Protein AF-A0A3R7YIF3-F1 (afdb_monomer_lite)

Secondary structure (DSSP, 8-state):
-----HHHHHHHHHHHHHHHHHHHHHTT--SS--HHHHHHHHHHHHHHHHHHHHHHHHHHHHHHHHHHHHHTT-S-TTHHHHHHHHHHHHHHHHHHHHHHHHS-STT-SHHHHHHHHHHHHHHHHHHHHHHHHHH-

Foldseek 3Di:
DPPDALLRLLLVLLVVLLVLLVVLVVLQPDPDDDPVNLVSSLVSNVVSLVSNVVSVVSVVVVVVVVVVCVVVVNDDPVLVVLSVVLVVLSVVLNVLSVCCNPDDPPQSDPVSSVVSSVSSVVSSVSSVVSCVVPPD

pLDDT: mean 82.57, std 10.94, range [44.34, 94.75]

Structure (mmCIF, N/CA/C/O backbone):
data_AF-A0A3R7YIF3-F1
#
_entry.id   AF-A0A3R7YIF3-F1
#
loop_
_atom_site.group_PDB
_atom_site.id
_atom_site.type_symbol
_atom_site.label_atom_id
_atom_site.label_alt_id
_atom_site.label_comp_id
_atom_site.label_asym_id
_atom_site.label_entity_id
_atom_site.label_seq_id
_atom_site.pdbx_PDB_ins_code
_atom_site.Cartn_x
_atom_site.Cartn_y
_atom_site.Cartn_z
_atom_site.occupancy
_atom_site.B_iso_or_equiv
_atom_site.auth_seq_id
_atom_site.auth_comp_id
_atom_site.auth_asym_id
_atom_site.auth_atom_id
_atom_site.pdbx_PDB_model_num
ATOM 1 N N . MET A 1 1 ? -1.533 20.072 -13.320 1.00 44.34 1 MET A N 1
ATOM 2 C CA . MET A 1 1 ? -1.352 18.686 -12.836 1.00 44.34 1 MET A CA 1
ATOM 3 C C . MET A 1 1 ? -0.031 18.659 -12.095 1.00 44.34 1 MET A C 1
ATOM 5 O O . MET A 1 1 ? 0.933 19.164 -12.652 1.00 44.34 1 MET A O 1
ATOM 9 N N . LEU A 1 2 ? 0.013 18.192 -10.844 1.00 50.91 2 LEU A N 1
ATOM 10 C CA . LEU A 1 2 ? 1.293 17.958 -10.160 1.00 50.91 2 LEU A CA 1
ATOM 11 C C . LEU A 1 2 ? 2.107 17.024 -11.067 1.00 50.91 2 LEU A C 1
ATOM 13 O O . LEU A 1 2 ? 1.580 15.985 -11.454 1.00 50.91 2 LEU A O 1
ATOM 17 N N . GLY A 1 3 ? 3.298 17.441 -11.497 1.00 62.28 3 GLY A N 1
ATOM 18 C CA . GLY A 1 3 ? 4.095 16.789 -12.545 1.00 62.28 3 GLY A CA 1
ATOM 19 C C . GLY A 1 3 ? 4.724 15.457 -12.133 1.00 62.28 3 GLY A C 1
ATOM 20 O O . GLY A 1 3 ? 5.891 15.242 -12.426 1.00 62.28 3 GLY A O 1
ATOM 21 N N . LEU A 1 4 ? 3.977 14.606 -11.427 1.00 73.25 4 LEU A N 1
ATOM 22 C CA . LEU A 1 4 ? 4.426 13.301 -10.958 1.00 73.25 4 LEU A CA 1
ATOM 23 C C . LEU A 1 4 ? 4.136 12.222 -12.005 1.00 73.25 4 LEU A C 1
ATOM 25 O O . LEU A 1 4 ? 3.029 12.165 -12.554 1.00 73.25 4 LEU A O 1
ATOM 29 N N . ASN A 1 5 ? 5.105 11.343 -12.248 1.00 87.31 5 ASN A N 1
ATOM 30 C CA . ASN A 1 5 ? 4.910 10.137 -13.055 1.00 87.31 5 ASN A CA 1
ATOM 31 C C . ASN A 1 5 ? 4.113 9.061 -12.276 1.00 87.31 5 ASN A C 1
ATOM 33 O O . ASN A 1 5 ? 3.798 9.215 -11.094 1.00 87.31 5 ASN A O 1
ATOM 37 N N . PHE A 1 6 ? 3.724 7.964 -12.937 1.00 87.12 6 PHE A N 1
ATOM 38 C CA . PHE A 1 6 ? 2.884 6.934 -12.304 1.00 87.12 6 PHE A CA 1
ATOM 39 C C . PHE A 1 6 ? 3.515 6.283 -11.052 1.00 87.12 6 PHE A C 1
ATOM 41 O O . PHE A 1 6 ? 2.805 6.169 -10.045 1.00 87.12 6 PHE A O 1
ATOM 48 N N . PRO A 1 7 ? 4.809 5.899 -11.051 1.00 86.31 7 PRO A N 1
ATOM 49 C CA . PRO A 1 7 ? 5.492 5.418 -9.848 1.00 86.31 7 PRO A CA 1
ATOM 50 C C . PRO A 1 7 ? 5.483 6.427 -8.694 1.00 86.31 7 PRO A C 1
ATOM 52 O O . PRO A 1 7 ? 5.163 6.061 -7.562 1.00 86.31 7 PRO A O 1
ATOM 55 N N . GLU A 1 8 ? 5.769 7.699 -8.976 1.00 90.38 8 GLU A N 1
ATOM 56 C CA . GLU A 1 8 ? 5.778 8.776 -7.982 1.00 90.38 8 GLU A CA 1
ATOM 57 C C . GLU A 1 8 ? 4.388 9.015 -7.389 1.00 90.38 8 GLU A C 1
ATOM 59 O O . GLU A 1 8 ? 4.247 9.139 -6.172 1.00 90.38 8 GLU A O 1
ATOM 64 N N . MET A 1 9 ? 3.344 9.022 -8.223 1.00 91.56 9 MET A N 1
ATOM 65 C CA . MET A 1 9 ? 1.960 9.154 -7.763 1.00 91.56 9 MET A CA 1
ATOM 66 C C . MET A 1 9 ? 1.554 7.971 -6.875 1.00 91.56 9 MET A C 1
ATOM 68 O O . MET A 1 9 ? 0.920 8.156 -5.832 1.00 91.56 9 MET A O 1
ATOM 72 N N . SER A 1 10 ? 1.949 6.752 -7.257 1.00 91.25 10 SER A N 1
ATOM 73 C CA . SER A 1 10 ? 1.714 5.558 -6.445 1.00 91.25 10 SER A CA 1
ATOM 74 C C . SER A 1 10 ? 2.416 5.649 -5.090 1.00 91.25 10 SER A C 1
ATOM 76 O O . SER A 1 10 ? 1.795 5.395 -4.056 1.00 91.25 10 SER A O 1
ATOM 78 N N . LEU A 1 11 ? 3.693 6.037 -5.065 1.00 91.75 11 LEU A N 1
ATOM 79 C CA . LEU A 1 11 ? 4.454 6.176 -3.827 1.00 91.75 11 LEU A CA 1
ATOM 80 C C . LEU A 1 11 ? 3.877 7.283 -2.934 1.00 91.75 11 LEU A C 1
ATOM 82 O O . LEU A 1 11 ? 3.687 7.073 -1.737 1.00 91.75 11 LEU A O 1
ATOM 86 N N . PHE A 1 12 ? 3.534 8.434 -3.513 1.00 93.06 12 PHE A N 1
ATOM 87 C CA . PHE A 1 12 ? 2.939 9.561 -2.797 1.00 93.06 12 PHE A CA 1
ATOM 88 C C . PHE A 1 12 ? 1.644 9.165 -2.078 1.00 93.06 12 PHE A C 1
ATOM 90 O O . PHE A 1 12 ? 1.487 9.399 -0.877 1.00 93.06 12 PHE A O 1
ATOM 97 N N . LEU A 1 13 ? 0.732 8.500 -2.788 1.00 93.19 13 LEU A N 1
ATOM 98 C CA . LEU A 1 13 ? -0.530 8.038 -2.215 1.00 93.19 13 LEU A CA 1
ATOM 99 C C . LEU A 1 13 ? -0.323 6.957 -1.140 1.00 93.19 13 LEU A C 1
ATOM 101 O O . LEU A 1 13 ? -1.027 6.966 -0.126 1.00 93.19 13 LEU A O 1
ATOM 105 N N . GLN A 1 14 ? 0.661 6.068 -1.308 1.00 92.62 14 GLN A N 1
ATOM 106 C CA . GLN A 1 14 ? 1.029 5.088 -0.282 1.00 92.62 14 GLN A CA 1
ATOM 107 C C . GLN A 1 14 ? 1.597 5.749 0.979 1.00 92.62 14 GLN A C 1
ATOM 109 O O . GLN A 1 14 ? 1.236 5.339 2.081 1.00 92.62 14 GLN A O 1
ATOM 114 N N . ILE A 1 15 ? 2.433 6.786 0.841 1.00 94.06 15 ILE A N 1
ATOM 115 C CA . ILE A 1 15 ? 2.960 7.565 1.973 1.00 94.06 15 ILE A CA 1
ATOM 116 C C . ILE A 1 15 ? 1.806 8.208 2.747 1.00 94.06 15 ILE A C 1
ATOM 118 O O . ILE A 1 15 ? 1.735 8.072 3.970 1.00 94.06 15 ILE A O 1
ATOM 122 N N . ILE A 1 16 ? 0.863 8.853 2.052 1.00 94.75 16 ILE A N 1
ATOM 123 C CA . ILE A 1 16 ? -0.321 9.445 2.694 1.00 94.75 16 ILE A CA 1
ATOM 124 C C . ILE A 1 16 ? -1.143 8.363 3.404 1.00 94.75 16 ILE A C 1
ATOM 126 O O . ILE A 1 16 ? -1.519 8.534 4.567 1.00 94.75 16 ILE A O 1
ATOM 130 N N . GLY A 1 17 ? -1.398 7.238 2.732 1.00 91.81 17 GLY A N 1
ATOM 131 C CA . GLY A 1 17 ? -2.114 6.102 3.310 1.00 91.81 17 GLY A CA 1
ATOM 132 C C . GLY A 1 17 ? -1.441 5.578 4.582 1.00 91.81 17 GLY A C 1
ATOM 133 O O . GLY A 1 17 ? -2.116 5.370 5.593 1.00 91.81 17 GLY A O 1
ATOM 134 N N . LEU A 1 18 ? -0.112 5.441 4.570 1.00 91.81 18 LEU A N 1
ATOM 135 C CA . LEU A 1 18 ? 0.673 5.012 5.725 1.00 91.81 18 LEU A CA 1
ATOM 136 C C . LEU A 1 18 ? 0.579 6.015 6.880 1.00 91.81 18 LEU A C 1
ATOM 138 O O . LEU A 1 18 ? 0.346 5.603 8.015 1.00 91.81 18 LEU A O 1
ATOM 142 N N . ILE A 1 19 ? 0.698 7.318 6.612 1.00 92.50 19 ILE A N 1
ATOM 143 C CA . ILE A 1 19 ? 0.571 8.365 7.639 1.00 92.50 19 ILE A CA 1
ATOM 144 C C . ILE A 1 19 ? -0.805 8.293 8.312 1.00 92.50 19 ILE A C 1
ATOM 146 O O . ILE A 1 19 ? -0.894 8.292 9.543 1.00 92.50 19 ILE A O 1
ATOM 150 N N . ILE A 1 20 ? -1.878 8.172 7.525 1.00 91.88 20 ILE A N 1
ATOM 151 C CA . ILE A 1 20 ? -3.246 8.048 8.051 1.00 91.88 20 ILE A CA 1
ATOM 152 C C . ILE A 1 20 ? -3.389 6.772 8.886 1.00 91.88 20 ILE A C 1
ATOM 154 O O . ILE A 1 20 ? -3.997 6.804 9.960 1.00 91.88 20 ILE A O 1
ATOM 158 N N . LEU A 1 21 ? -2.818 5.654 8.430 1.00 88.06 21 LEU A N 1
ATOM 159 C CA . LEU A 1 21 ? -2.858 4.385 9.151 1.00 88.06 21 LEU A CA 1
ATOM 160 C C . LEU A 1 21 ? -2.116 4.469 10.492 1.00 88.06 21 LEU A C 1
ATOM 162 O O . LEU A 1 21 ? -2.663 4.063 11.519 1.00 88.06 21 LEU A O 1
ATOM 166 N N . LEU A 1 22 ? -0.905 5.031 10.504 1.00 88.00 22 LEU A N 1
ATOM 167 C CA . LEU A 1 22 ? -0.109 5.224 11.718 1.00 88.00 22 LEU A CA 1
ATOM 168 C C . LEU A 1 22 ? -0.825 6.145 12.708 1.00 88.00 22 LEU A C 1
ATOM 170 O O . LEU A 1 22 ? -0.931 5.809 13.889 1.00 88.00 22 LEU A O 1
ATOM 174 N N . TYR A 1 23 ? -1.399 7.249 12.227 1.00 87.94 23 TYR A N 1
ATOM 175 C CA . TYR A 1 23 ? -2.223 8.139 13.044 1.00 87.94 23 TYR A CA 1
ATOM 176 C C . TYR A 1 23 ? -3.446 7.410 13.631 1.00 87.94 23 TYR A C 1
ATOM 178 O O . TYR A 1 23 ? -3.733 7.516 14.828 1.00 87.94 23 TYR A O 1
ATOM 186 N N . SER A 1 24 ? -4.133 6.606 12.811 1.00 85.06 24 SER A N 1
ATOM 187 C CA . SER A 1 24 ? -5.277 5.785 13.225 1.00 85.06 24 SER A CA 1
ATOM 188 C C . SER A 1 24 ? -4.915 4.799 14.341 1.00 85.06 24 SER A C 1
ATOM 190 O O . SER A 1 24 ? -5.704 4.585 15.265 1.00 85.06 24 SER A O 1
ATOM 192 N N . ILE A 1 25 ? -3.724 4.197 14.279 1.00 81.50 25 ILE A N 1
ATOM 193 C CA . ILE A 1 25 ? -3.223 3.249 15.285 1.00 81.50 25 ILE A CA 1
ATOM 194 C C . ILE A 1 25 ? -2.792 3.974 16.562 1.00 81.50 25 ILE A C 1
ATOM 196 O O . ILE A 1 25 ? -3.135 3.524 17.658 1.00 81.50 25 ILE A O 1
ATOM 200 N N . PHE A 1 26 ? -2.073 5.093 16.438 1.00 81.56 26 PHE A N 1
ATOM 201 C CA . PHE A 1 26 ? -1.596 5.879 17.579 1.00 81.56 26 PHE A CA 1
ATOM 202 C C . PHE A 1 26 ? -2.758 6.334 18.472 1.00 81.56 26 PHE A C 1
ATOM 204 O O . PHE A 1 26 ? -2.704 6.200 19.695 1.00 81.56 26 PHE A O 1
ATOM 211 N N . LYS A 1 27 ? -3.871 6.752 17.858 1.00 77.06 27 LYS A N 1
ATOM 212 C CA . LYS A 1 27 ? -5.093 7.161 18.566 1.00 77.06 27 LYS A CA 1
ATOM 213 C C . LYS A 1 27 ? -5.752 6.036 19.387 1.00 77.06 27 LYS A C 1
ATOM 215 O O . LYS A 1 27 ? -6.527 6.321 20.293 1.00 77.06 27 LYS A O 1
ATOM 220 N N . ILE A 1 28 ? -5.438 4.767 19.110 1.00 71.44 28 ILE A N 1
ATOM 221 C CA . ILE A 1 28 ? -6.003 3.572 19.766 1.00 71.44 28 ILE A CA 1
ATOM 222 C C . ILE A 1 28 ? -5.157 3.061 20.957 1.00 71.44 28 ILE A C 1
ATOM 224 O O . ILE A 1 28 ? -5.469 2.033 21.564 1.00 71.44 28 ILE A O 1
ATOM 228 N N . HIS A 1 29 ? -4.086 3.756 21.358 1.00 64.06 29 HIS A N 1
ATOM 229 C CA . HIS A 1 29 ? -3.143 3.231 22.359 1.00 64.06 29 HIS A CA 1
ATOM 230 C C . HIS A 1 29 ? -3.727 3.025 23.785 1.00 64.06 29 HIS A C 1
ATOM 232 O O . HIS A 1 29 ? -3.137 2.290 24.579 1.00 64.06 29 HIS A O 1
ATOM 238 N N . SER A 1 30 ? -4.910 3.570 24.098 1.00 57.19 30 SER A N 1
ATOM 239 C CA . SER A 1 30 ? -5.585 3.429 25.403 1.00 57.19 30 SER A CA 1
ATOM 240 C C . SER A 1 30 ? -6.009 1.985 25.736 1.00 57.19 30 SER A C 1
ATOM 242 O O . SER A 1 30 ? -6.476 1.231 24.882 1.00 57.19 30 SER A O 1
ATOM 244 N N . ILE A 1 31 ? -5.880 1.601 27.014 1.00 53.91 31 ILE A N 1
ATOM 245 C CA . ILE A 1 31 ? -6.286 0.288 27.560 1.00 53.91 31 ILE A CA 1
ATOM 246 C C . ILE A 1 31 ? -7.823 0.149 27.626 1.00 53.91 31 ILE A C 1
ATOM 248 O O . ILE A 1 31 ? -8.344 -0.965 27.593 1.00 53.91 31 ILE A O 1
ATOM 252 N N . LYS A 1 32 ? -8.566 1.265 27.647 1.00 59.53 32 LYS A N 1
ATOM 253 C CA . LYS A 1 32 ? -10.036 1.295 27.575 1.00 59.53 32 LYS A CA 1
ATOM 254 C C . LYS A 1 32 ? -10.463 2.011 26.295 1.00 59.53 32 LYS A C 1
ATOM 256 O O . LYS A 1 32 ? -10.631 3.226 26.301 1.00 59.53 32 LYS A O 1
ATOM 261 N N . LEU A 1 33 ? -10.620 1.258 25.206 1.00 64.50 33 LEU A N 1
ATOM 262 C CA . LEU A 1 33 ? -11.119 1.795 23.938 1.00 64.50 33 LEU A CA 1
ATOM 263 C C . LEU A 1 33 ? -12.582 2.206 24.092 1.00 64.50 33 LEU A C 1
ATOM 265 O O . LEU A 1 33 ? -13.459 1.355 24.275 1.00 64.50 33 LEU A O 1
ATOM 269 N N . LYS A 1 34 ? -12.857 3.507 23.998 1.00 73.25 34 LYS A N 1
ATOM 270 C CA . LYS A 1 34 ? -14.238 3.995 23.922 1.00 73.25 34 LYS A CA 1
ATOM 271 C C . LYS A 1 34 ? -14.823 3.646 22.547 1.00 73.25 34 LYS A C 1
ATOM 273 O O . LYS A 1 34 ? -14.113 3.596 21.542 1.00 73.25 34 LYS A O 1
ATOM 278 N N . LYS A 1 35 ? -16.142 3.435 22.478 1.00 73.56 35 LYS A N 1
ATOM 279 C CA . LYS A 1 35 ? -16.855 3.102 21.227 1.00 73.56 35 LYS A CA 1
ATOM 280 C C . LYS A 1 35 ? -16.600 4.131 20.109 1.00 73.56 35 LYS A C 1
ATOM 282 O O . LYS A 1 35 ? -16.457 3.756 18.943 1.00 73.56 35 LYS A O 1
ATOM 287 N N . ASP A 1 36 ? -16.469 5.405 20.471 1.00 77.19 36 ASP A N 1
ATOM 288 C CA . ASP A 1 36 ? -16.216 6.501 19.527 1.00 77.19 36 ASP A CA 1
ATOM 289 C C . ASP A 1 36 ? -14.786 6.483 18.968 1.00 77.19 36 ASP A C 1
ATOM 291 O O . ASP A 1 36 ? -14.570 6.740 17.784 1.00 77.19 36 ASP A O 1
ATOM 295 N N . GLU A 1 37 ? -13.799 6.102 19.782 1.00 76.19 37 GLU A N 1
ATOM 296 C CA . GLU A 1 37 ? -12.403 5.950 19.350 1.00 76.19 37 GLU A CA 1
ATOM 297 C C . GLU A 1 37 ? -12.263 4.799 18.352 1.00 76.19 37 GLU A C 1
ATOM 299 O O . GLU A 1 37 ? -11.619 4.949 17.312 1.00 76.19 37 GLU A O 1
ATO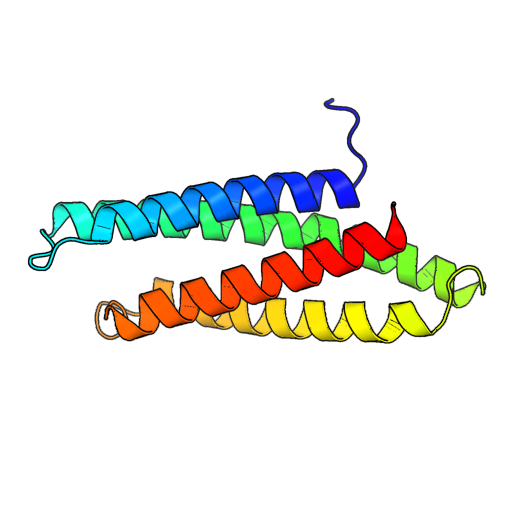M 304 N N . LEU A 1 38 ? -12.947 3.680 18.611 1.00 77.06 38 LEU A N 1
ATOM 305 C CA . LEU A 1 38 ? -12.985 2.534 17.703 1.00 77.06 38 LEU A CA 1
ATOM 306 C C . LEU A 1 38 ? -13.665 2.873 16.366 1.00 77.06 38 LEU A C 1
ATOM 308 O O . LEU A 1 38 ? -13.240 2.409 15.301 1.00 77.06 38 LEU A O 1
ATOM 312 N N . THR A 1 39 ? -14.714 3.697 16.411 1.00 81.12 39 THR A N 1
ATOM 313 C CA . THR A 1 39 ? -15.414 4.182 15.214 1.00 81.12 39 THR A CA 1
ATOM 314 C C . THR A 1 39 ? -14.508 5.093 14.387 1.00 81.12 39 THR A C 1
ATOM 316 O O . THR A 1 39 ? -14.386 4.901 13.176 1.00 81.12 39 THR A O 1
ATOM 319 N N . ASN A 1 40 ? -13.805 6.025 15.034 1.00 82.19 40 ASN A N 1
ATOM 320 C CA . ASN A 1 40 ? -12.851 6.916 14.372 1.00 82.19 40 ASN A CA 1
ATOM 321 C C . ASN A 1 40 ? -11.674 6.158 13.751 1.00 82.19 40 ASN A C 1
ATOM 323 O O . ASN A 1 40 ? -11.335 6.415 12.599 1.00 82.19 40 ASN A O 1
ATOM 327 N N . HIS A 1 41 ? -11.099 5.188 14.463 1.00 83.69 41 HIS A N 1
ATOM 328 C CA . HIS A 1 41 ? -10.063 4.314 13.912 1.00 83.69 41 HIS A CA 1
ATOM 329 C C . HIS A 1 41 ? -10.556 3.562 12.678 1.00 83.69 41 HIS A C 1
ATOM 331 O O . HIS A 1 41 ? -9.895 3.558 11.647 1.00 83.69 41 HIS A O 1
ATOM 337 N N . THR A 1 42 ? -11.760 2.985 12.749 1.00 81.94 42 THR A N 1
ATOM 338 C CA . THR A 1 42 ? -12.352 2.280 11.603 1.00 81.94 42 THR A CA 1
ATOM 339 C C . THR A 1 42 ? -12.470 3.208 10.388 1.00 81.94 42 THR A C 1
ATOM 341 O O . THR A 1 42 ? -12.126 2.796 9.284 1.00 81.94 42 THR A O 1
ATOM 344 N N . ARG A 1 43 ? -12.915 4.459 10.579 1.00 86.81 43 ARG A N 1
ATOM 345 C CA . ARG A 1 43 ? -13.034 5.453 9.497 1.00 86.81 43 ARG A CA 1
ATOM 346 C C . ARG A 1 43 ? -11.679 5.828 8.897 1.00 86.81 43 ARG A C 1
ATOM 348 O O . ARG A 1 43 ? -11.534 5.811 7.680 1.00 86.81 43 ARG A O 1
ATOM 355 N N . LEU A 1 44 ? -10.691 6.137 9.736 1.00 88.94 44 LEU A N 1
ATOM 356 C CA . LEU A 1 44 ? -9.346 6.507 9.283 1.00 88.94 44 LEU A CA 1
ATOM 357 C C . LEU A 1 44 ? -8.655 5.344 8.567 1.00 88.94 44 LEU A C 1
ATOM 359 O O . LEU A 1 44 ? -8.075 5.526 7.502 1.00 88.94 44 LEU A O 1
ATOM 363 N N . SER A 1 45 ? -8.773 4.132 9.104 1.00 86.25 45 SER A N 1
ATOM 364 C CA . SER A 1 45 ? -8.242 2.935 8.457 1.00 86.25 45 SER A CA 1
ATOM 365 C C . SER A 1 45 ? -8.935 2.654 7.121 1.00 86.25 45 SER A C 1
ATOM 367 O O . SER A 1 45 ? -8.263 2.243 6.181 1.00 86.25 45 SER A O 1
ATOM 369 N N . ALA A 1 46 ? -10.246 2.897 7.001 1.00 87.56 46 ALA A N 1
ATOM 370 C CA . ALA A 1 46 ? -10.956 2.774 5.725 1.00 87.56 46 ALA A CA 1
ATOM 371 C C . ALA A 1 46 ? -10.456 3.796 4.696 1.00 87.56 46 ALA A C 1
ATOM 373 O O . ALA A 1 46 ? -10.243 3.442 3.541 1.00 87.56 46 ALA A O 1
ATOM 374 N N . LEU A 1 47 ? -10.202 5.038 5.120 1.00 91.06 47 LEU A N 1
ATOM 375 C CA . LEU A 1 47 ? -9.622 6.067 4.257 1.00 91.06 47 LEU A CA 1
ATOM 376 C C . LEU A 1 47 ? -8.228 5.665 3.753 1.00 91.06 47 LEU A C 1
ATOM 378 O O . LEU A 1 47 ? -7.968 5.748 2.555 1.00 91.06 47 LEU A O 1
ATOM 382 N N . ALA A 1 48 ? -7.359 5.172 4.643 1.00 90.12 48 ALA A N 1
ATOM 383 C CA . ALA A 1 48 ? -6.046 4.652 4.261 1.00 90.12 48 ALA A CA 1
ATOM 384 C C . ALA A 1 48 ? -6.166 3.502 3.244 1.00 90.12 48 ALA A C 1
ATOM 386 O O . ALA A 1 48 ? -5.467 3.492 2.233 1.00 90.12 48 ALA A O 1
ATOM 387 N N . PHE A 1 49 ? -7.094 2.568 3.473 1.00 88.94 49 PHE A N 1
ATOM 388 C CA . PHE A 1 49 ? -7.345 1.450 2.563 1.00 88.94 49 PHE A CA 1
ATOM 389 C C . PHE A 1 49 ? -7.842 1.893 1.181 1.00 88.94 49 PHE A C 1
ATOM 391 O O . PHE A 1 49 ? -7.374 1.368 0.171 1.00 88.94 49 PHE A O 1
ATOM 398 N N . ILE A 1 50 ? -8.743 2.876 1.117 1.00 90.50 50 ILE A N 1
ATOM 399 C CA . ILE A 1 50 ? -9.213 3.450 -0.152 1.00 90.50 50 ILE A CA 1
ATOM 400 C C . ILE A 1 50 ? -8.044 4.075 -0.918 1.00 90.50 50 ILE A C 1
ATOM 402 O O . ILE A 1 50 ? -7.883 3.808 -2.108 1.00 90.50 50 ILE A O 1
ATOM 406 N N . LEU A 1 51 ? -7.196 4.852 -0.237 1.00 90.44 51 LEU A N 1
ATOM 407 C CA . LEU A 1 51 ? -6.032 5.483 -0.862 1.00 90.44 51 LEU A CA 1
ATOM 408 C C . LEU A 1 51 ? -5.071 4.455 -1.467 1.00 90.44 51 LEU A C 1
ATOM 410 O O . LEU A 1 51 ? -4.640 4.631 -2.602 1.00 90.44 51 LEU A O 1
ATOM 414 N N . VAL A 1 52 ? -4.794 3.348 -0.777 1.00 87.38 52 VAL A N 1
ATOM 415 C CA . VAL A 1 52 ? -3.950 2.280 -1.347 1.00 87.38 52 VAL A CA 1
ATOM 416 C C . VAL A 1 52 ? -4.650 1.448 -2.404 1.00 87.38 52 VAL A C 1
ATOM 418 O O . VAL A 1 52 ? -4.017 1.000 -3.353 1.00 87.38 52 VAL A O 1
ATOM 421 N N . SER A 1 53 ? -5.966 1.298 -2.338 1.00 88.81 53 SER A N 1
ATOM 422 C CA . SER A 1 53 ? -6.694 0.685 -3.452 1.00 88.81 53 SER A CA 1
ATOM 423 C C . SER A 1 53 ? -6.508 1.503 -4.739 1.00 88.81 53 SER A C 1
ATOM 425 O O . SER A 1 53 ? -6.310 0.934 -5.810 1.00 88.81 53 SER A O 1
ATOM 427 N N . ILE A 1 54 ? -6.465 2.837 -4.633 1.00 91.38 54 ILE A N 1
ATOM 428 C CA . ILE A 1 54 ? -6.129 3.720 -5.759 1.00 91.38 54 ILE A CA 1
ATOM 429 C C . ILE A 1 54 ? -4.657 3.555 -6.177 1.00 91.38 54 ILE A C 1
ATOM 431 O O . ILE A 1 54 ? -4.364 3.553 -7.372 1.00 91.38 54 ILE A O 1
ATOM 435 N N . THR A 1 55 ? -3.720 3.359 -5.238 1.00 90.50 55 THR A N 1
ATOM 436 C CA . THR A 1 55 ? -2.294 3.175 -5.583 1.00 90.50 55 THR A CA 1
ATOM 437 C C . THR A 1 55 ? -2.054 1.951 -6.453 1.00 90.50 55 THR A C 1
ATOM 439 O O . THR A 1 55 ? -1.175 1.992 -7.313 1.00 90.50 55 THR A O 1
ATOM 442 N N . VAL A 1 56 ? -2.841 0.885 -6.263 1.00 89.31 56 VAL A N 1
ATOM 443 C CA . VAL A 1 56 ? -2.754 -0.345 -7.068 1.00 89.31 56 VAL A CA 1
ATOM 444 C C . VAL A 1 56 ? -2.983 -0.057 -8.552 1.00 89.31 56 VAL A C 1
ATOM 446 O O . VAL A 1 56 ? -2.286 -0.623 -9.388 1.00 89.31 56 VAL A O 1
ATOM 449 N N . VAL A 1 57 ? -3.879 0.871 -8.900 1.00 90.38 57 VAL A N 1
ATOM 450 C CA . VAL A 1 57 ? -4.121 1.257 -10.303 1.00 90.38 57 VAL A CA 1
ATOM 451 C C . VAL A 1 57 ? -2.852 1.839 -10.932 1.00 90.38 57 VAL A C 1
ATOM 453 O O . VAL A 1 57 ? -2.436 1.417 -12.010 1.00 90.38 57 VAL A O 1
ATOM 456 N N . TYR A 1 58 ? -2.181 2.748 -10.222 1.00 88.88 58 TYR A N 1
ATOM 457 C CA . TYR A 1 58 ? -0.914 3.329 -10.669 1.00 88.88 58 TYR A CA 1
ATOM 458 C C . TYR A 1 58 ? 0.228 2.298 -10.723 1.00 88.88 58 TYR A C 1
ATOM 460 O O . TYR A 1 58 ? 1.090 2.371 -11.604 1.00 88.88 58 TYR A O 1
ATOM 468 N N . MET A 1 59 ? 0.226 1.309 -9.821 1.00 88.44 59 MET A N 1
ATOM 469 C CA . MET A 1 59 ? 1.196 0.209 -9.839 1.00 88.44 59 MET A CA 1
ATOM 470 C C . MET A 1 59 ? 1.000 -0.723 -11.030 1.00 88.44 59 MET A C 1
ATOM 472 O O . MET A 1 59 ? 1.989 -1.096 -11.648 1.00 88.44 59 MET A O 1
ATOM 476 N N . ILE A 1 60 ? -0.241 -1.083 -11.376 1.00 87.75 60 ILE A N 1
ATOM 477 C CA . ILE A 1 60 ? -0.536 -1.943 -12.533 1.00 87.75 60 ILE A CA 1
ATOM 478 C C . ILE A 1 60 ? -0.021 -1.287 -13.817 1.00 87.75 60 ILE A C 1
ATOM 480 O O . ILE A 1 60 ? 0.654 -1.937 -14.613 1.00 87.75 60 ILE A O 1
ATOM 484 N N . GLN A 1 61 ? -0.266 0.015 -13.982 1.00 85.88 61 GLN A N 1
ATOM 485 C CA . GLN A 1 61 ? 0.235 0.768 -15.131 1.00 85.88 61 GLN A CA 1
ATOM 486 C C . GLN A 1 61 ? 1.773 0.774 -15.179 1.00 85.88 61 GLN A C 1
ATOM 488 O O . GLN A 1 61 ? 2.370 0.543 -16.229 1.00 85.88 61 GLN A O 1
ATOM 493 N N . SER A 1 62 ? 2.423 1.002 -14.035 1.00 83.94 62 SER A N 1
ATOM 494 C CA . SER A 1 62 ? 3.889 0.996 -13.934 1.00 83.94 62 SER A CA 1
ATOM 495 C C . SER A 1 62 ? 4.475 -0.396 -14.208 1.00 83.94 62 SER A C 1
ATOM 497 O O . SER A 1 62 ? 5.466 -0.521 -14.924 1.00 83.94 62 SER A O 1
ATOM 499 N N . ALA A 1 63 ? 3.835 -1.452 -13.699 1.00 83.81 63 ALA A N 1
ATOM 500 C CA . ALA A 1 63 ? 4.229 -2.841 -13.911 1.00 83.81 63 ALA A CA 1
ATOM 501 C C . ALA A 1 63 ? 4.108 -3.260 -15.383 1.00 83.81 63 ALA A C 1
ATOM 503 O O . ALA A 1 63 ? 4.975 -3.974 -15.878 1.00 83.81 63 ALA A O 1
ATOM 504 N N . TYR A 1 64 ? 3.086 -2.778 -16.097 1.00 85.31 64 TYR A N 1
ATOM 505 C CA . TYR A 1 64 ? 2.958 -2.992 -17.539 1.00 85.31 64 TYR A CA 1
ATOM 506 C C . TYR A 1 64 ? 4.145 -2.397 -18.311 1.00 85.31 64 TYR A C 1
ATOM 508 O O . TYR A 1 64 ? 4.764 -3.087 -19.118 1.00 85.31 64 TYR A O 1
ATOM 516 N N . PHE A 1 65 ? 4.527 -1.148 -18.021 1.00 83.25 65 PHE A N 1
ATOM 517 C CA . PHE A 1 65 ? 5.683 -0.524 -18.675 1.00 83.25 65 PHE A CA 1
ATOM 518 C C . PHE A 1 65 ? 7.005 -1.225 -18.342 1.00 83.25 65 PHE A C 1
ATOM 520 O O . PHE A 1 65 ? 7.854 -1.384 -19.219 1.00 83.25 65 PHE A O 1
ATOM 527 N N . LEU A 1 66 ? 7.167 -1.687 -17.099 1.00 81.12 66 LEU A N 1
ATOM 528 C CA . LEU A 1 66 ? 8.321 -2.489 -16.685 1.00 81.12 66 LEU A CA 1
ATOM 529 C C . LEU A 1 66 ? 8.377 -3.832 -17.418 1.00 81.12 66 LEU A C 1
ATOM 531 O O . LEU A 1 66 ? 9.450 -4.250 -17.845 1.00 81.12 66 LEU A O 1
ATOM 535 N N . PHE A 1 67 ? 7.234 -4.497 -17.589 1.00 82.62 67 PHE A N 1
ATOM 536 C CA . PHE A 1 67 ? 7.150 -5.755 -18.323 1.00 82.62 67 PHE A CA 1
ATOM 537 C C . PHE A 1 67 ? 7.548 -5.580 -19.793 1.00 82.62 67 PHE A C 1
ATOM 539 O O . PHE A 1 67 ? 8.357 -6.357 -20.300 1.00 82.62 67 PHE A O 1
ATOM 546 N N . GLU A 1 68 ? 7.051 -4.535 -20.458 1.00 84.00 68 GLU A N 1
ATOM 547 C CA . GLU A 1 68 ? 7.448 -4.226 -21.835 1.00 84.00 68 GLU A CA 1
ATOM 548 C C . GLU A 1 68 ? 8.949 -3.914 -21.925 1.00 84.00 68 GLU A C 1
ATOM 550 O O . GLU A 1 68 ? 9.654 -4.490 -22.750 1.00 84.00 68 GLU A O 1
ATOM 555 N N . ALA A 1 69 ? 9.491 -3.089 -21.027 1.00 80.75 69 ALA A N 1
ATOM 556 C CA . ALA A 1 69 ? 10.923 -2.788 -21.003 1.00 80.75 69 ALA A CA 1
ATOM 557 C C . ALA A 1 69 ? 11.798 -4.035 -20.750 1.00 80.75 69 ALA A C 1
ATOM 559 O O . ALA A 1 69 ? 12.848 -4.194 -21.378 1.00 80.75 69 ALA A O 1
ATOM 560 N N . TRP A 1 70 ? 11.359 -4.954 -19.884 1.00 78.94 70 TRP A N 1
ATOM 561 C CA . TRP A 1 70 ? 12.023 -6.245 -19.685 1.00 78.94 70 TRP A CA 1
ATOM 562 C C . TRP A 1 70 ? 11.982 -7.113 -20.947 1.00 78.94 70 TRP A C 1
ATOM 564 O O . TRP A 1 70 ? 13.009 -7.669 -21.338 1.00 78.94 70 TRP A O 1
ATOM 574 N N . ARG A 1 71 ? 10.834 -7.177 -21.632 1.00 80.38 71 ARG A N 1
ATOM 575 C CA . ARG A 1 71 ? 10.669 -7.912 -22.896 1.00 80.38 71 ARG A CA 1
ATOM 576 C C . ARG A 1 71 ? 11.645 -7.441 -23.982 1.00 80.38 71 ARG A C 1
ATOM 578 O O . ARG A 1 71 ? 12.077 -8.256 -24.793 1.00 80.38 71 ARG A O 1
ATOM 585 N N . PHE A 1 72 ? 12.020 -6.161 -23.978 1.00 84.50 72 PHE A N 1
ATOM 586 C CA . PHE A 1 72 ? 13.016 -5.584 -24.891 1.00 84.50 72 PHE A CA 1
ATOM 587 C C . PHE A 1 72 ? 14.459 -5.595 -24.348 1.00 84.50 72 PHE A C 1
ATOM 589 O O . PHE A 1 72 ? 15.350 -5.033 -24.979 1.00 84.50 72 PHE A O 1
ATOM 596 N N . GLY A 1 73 ? 14.716 -6.243 -23.206 1.00 77.31 73 GLY A N 1
ATOM 597 C CA . GLY A 1 73 ? 16.064 -6.427 -22.654 1.00 77.31 73 GLY A CA 1
ATOM 598 C C . GLY A 1 73 ? 16.658 -5.194 -21.966 1.00 77.31 73 GLY A C 1
ATOM 599 O O . GLY A 1 73 ? 17.872 -5.119 -21.798 1.00 77.31 73 GLY A O 1
ATOM 600 N N . VAL A 1 74 ? 15.827 -4.226 -21.568 1.00 77.44 74 VAL A N 1
ATOM 601 C CA . VAL A 1 74 ? 16.280 -2.939 -21.004 1.00 77.44 74 VAL A CA 1
ATOM 602 C C . VAL A 1 74 ? 16.549 -3.019 -19.490 1.00 77.44 74 VAL A C 1
ATOM 604 O O . VAL A 1 74 ? 17.285 -2.197 -18.952 1.00 77.44 74 VAL A O 1
ATOM 607 N N . ILE A 1 75 ? 15.980 -4.005 -18.782 1.00 69.44 75 ILE A N 1
ATOM 608 C CA . ILE A 1 75 ? 16.002 -4.093 -17.307 1.00 69.44 75 ILE A CA 1
ATOM 609 C C . ILE A 1 75 ? 16.739 -5.359 -16.829 1.00 69.44 75 ILE A C 1
ATOM 611 O O . ILE A 1 75 ? 16.534 -6.442 -17.377 1.00 69.44 75 ILE A O 1
ATOM 615 N N . LEU A 1 76 ? 17.563 -5.234 -15.775 1.00 62.69 76 LEU A N 1
ATOM 616 C CA . LEU A 1 76 ? 18.337 -6.338 -15.182 1.00 62.69 76 LEU A CA 1
ATOM 617 C C . LEU A 1 76 ? 17.459 -7.397 -14.463 1.00 62.69 76 LEU A C 1
ATOM 619 O O . LEU A 1 76 ? 16.464 -7.043 -13.824 1.00 62.69 76 LEU A O 1
ATOM 623 N N . PRO A 1 77 ? 17.873 -8.684 -14.447 1.00 60.72 77 PRO A N 1
ATOM 624 C CA . PRO A 1 77 ? 17.120 -9.791 -13.837 1.00 60.72 77 PRO A CA 1
ATOM 625 C C . PRO A 1 77 ? 16.906 -9.674 -12.322 1.00 60.72 77 PRO A C 1
ATOM 627 O O . PRO A 1 77 ? 15.947 -10.202 -11.778 1.00 60.72 77 PRO A O 1
ATOM 630 N N . THR A 1 78 ? 17.783 -8.990 -11.591 1.00 61.75 78 THR A N 1
ATOM 631 C CA . THR A 1 78 ? 17.689 -8.917 -10.123 1.00 61.75 78 THR A CA 1
ATOM 632 C C . THR A 1 78 ? 16.439 -8.161 -9.659 1.00 61.75 78 THR A C 1
ATOM 634 O O . THR A 1 78 ? 15.869 -8.466 -8.611 1.00 61.75 78 THR A O 1
ATOM 637 N N . TYR A 1 79 ? 15.956 -7.218 -10.472 1.00 64.75 79 TYR A N 1
ATOM 638 C CA . TYR A 1 79 ? 14.746 -6.444 -10.197 1.00 64.75 79 TYR A CA 1
ATOM 639 C C . TYR A 1 79 ? 13.459 -7.250 -10.435 1.00 64.75 79 TYR A C 1
ATOM 641 O O . TYR A 1 79 ? 12.404 -6.900 -9.899 1.00 64.75 79 TYR A O 1
ATOM 649 N N . THR A 1 80 ? 13.535 -8.366 -11.173 1.00 66.81 80 THR A N 1
ATOM 650 C CA . THR A 1 80 ? 12.360 -9.177 -11.524 1.00 66.81 80 THR A CA 1
ATOM 651 C C . THR A 1 80 ? 11.856 -10.040 -10.373 1.00 66.81 80 THR A C 1
ATOM 653 O O . THR A 1 80 ? 10.742 -10.538 -10.465 1.00 66.81 80 THR A O 1
ATOM 656 N N . LEU A 1 81 ? 12.626 -10.227 -9.292 1.00 77.00 81 LEU A N 1
ATOM 657 C CA . LEU A 1 81 ? 12.181 -10.974 -8.103 1.00 77.00 81 LEU A CA 1
ATOM 658 C C . LEU A 1 81 ? 11.510 -10.081 -7.051 1.00 77.00 81 LEU A C 1
ATOM 660 O O . LEU A 1 81 ? 10.562 -10.513 -6.395 1.00 77.00 81 LEU A O 1
ATOM 664 N N . LEU A 1 82 ? 11.958 -8.830 -6.907 1.00 82.12 82 LEU A N 1
ATOM 665 C CA . LEU A 1 82 ? 11.403 -7.896 -5.921 1.00 82.12 82 LEU A CA 1
ATOM 666 C C . LEU A 1 82 ? 9.957 -7.507 -6.248 1.00 82.12 82 LEU A C 1
ATOM 668 O O . LEU A 1 82 ? 9.122 -7.446 -5.345 1.00 82.12 82 LEU A O 1
ATOM 672 N N . LEU 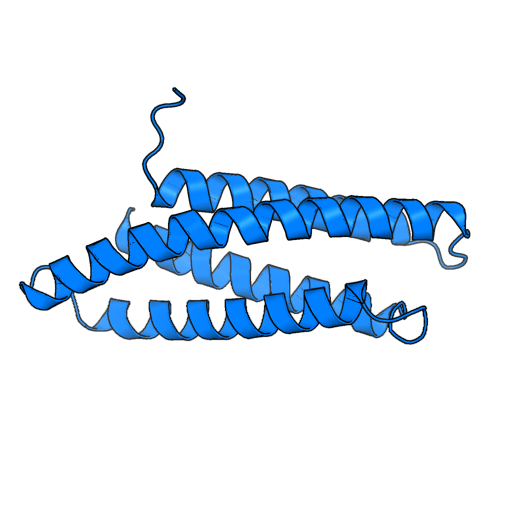A 1 83 ? 9.646 -7.299 -7.531 1.00 85.06 83 LEU A N 1
ATOM 673 C CA . LEU A 1 83 ? 8.307 -6.910 -7.974 1.00 85.06 83 LEU A CA 1
ATOM 674 C C . LEU A 1 83 ? 7.237 -7.988 -7.672 1.00 85.06 83 LEU A C 1
ATOM 676 O O . LEU A 1 83 ? 6.233 -7.642 -7.048 1.00 85.06 83 LEU A O 1
ATOM 680 N N . PRO A 1 84 ? 7.420 -9.283 -8.009 1.00 86.31 84 PRO A N 1
ATOM 681 C CA . PRO A 1 84 ? 6.487 -10.344 -7.625 1.00 86.31 84 PRO A CA 1
ATOM 682 C C . PRO A 1 84 ? 6.330 -10.512 -6.112 1.00 86.31 84 PRO A C 1
ATOM 684 O O . PRO A 1 84 ? 5.215 -10.734 -5.642 1.00 86.31 84 PRO A O 1
ATOM 687 N N . ILE A 1 85 ? 7.416 -10.386 -5.339 1.00 90.19 85 ILE A N 1
ATOM 688 C CA . ILE A 1 85 ? 7.358 -10.468 -3.870 1.00 90.19 85 ILE A CA 1
ATOM 689 C C . ILE A 1 85 ? 6.517 -9.318 -3.311 1.00 90.19 85 ILE A C 1
ATOM 691 O O . ILE A 1 85 ? 5.623 -9.550 -2.495 1.00 90.19 85 ILE A O 1
ATOM 695 N N . HIS A 1 86 ? 6.763 -8.090 -3.775 1.00 91.62 86 HIS A N 1
ATOM 696 C CA . HIS A 1 86 ? 5.970 -6.926 -3.392 1.00 91.62 86 HIS A CA 1
ATOM 697 C C . HIS A 1 86 ? 4.496 -7.097 -3.782 1.00 91.62 86 HIS A C 1
ATOM 699 O O . HIS A 1 86 ? 3.616 -6.880 -2.951 1.00 91.62 86 HIS A O 1
ATOM 705 N N . ALA A 1 87 ? 4.217 -7.548 -5.009 1.00 90.88 87 ALA A N 1
ATOM 706 C CA . ALA A 1 87 ? 2.857 -7.786 -5.486 1.00 90.88 87 ALA A CA 1
ATOM 707 C C . ALA A 1 87 ? 2.123 -8.841 -4.641 1.00 90.88 87 ALA A C 1
ATOM 709 O O . ALA A 1 87 ? 0.960 -8.646 -4.283 1.00 90.88 87 ALA A O 1
ATOM 710 N N . LEU A 1 88 ? 2.804 -9.927 -4.259 1.00 93.06 88 LEU A N 1
ATOM 711 C CA . LEU A 1 88 ? 2.248 -10.959 -3.384 1.00 93.06 88 LEU A CA 1
ATOM 712 C C . LEU A 1 88 ? 1.959 -10.417 -1.976 1.00 93.06 88 LEU A C 1
ATOM 714 O O . LEU A 1 88 ? 0.871 -10.646 -1.444 1.00 93.06 88 LEU A O 1
ATOM 718 N N . LEU A 1 89 ? 2.896 -9.669 -1.383 1.00 94.00 89 LEU A N 1
ATOM 719 C CA . LEU A 1 89 ? 2.695 -9.009 -0.087 1.00 94.00 89 LEU A CA 1
ATOM 720 C C . LEU A 1 89 ? 1.532 -8.009 -0.138 1.00 94.00 89 LEU A C 1
ATOM 722 O O . LEU A 1 89 ? 0.693 -7.991 0.768 1.00 94.00 89 LEU A O 1
ATOM 726 N N . GLY A 1 90 ? 1.437 -7.234 -1.218 1.00 93.12 90 GLY A N 1
ATOM 727 C CA . GLY A 1 90 ? 0.337 -6.309 -1.472 1.00 93.12 90 GLY A CA 1
ATOM 728 C C . GLY A 1 90 ? -1.007 -7.019 -1.564 1.00 93.12 90 GLY A C 1
ATOM 729 O O . GLY A 1 90 ? -1.959 -6.614 -0.896 1.00 93.12 90 GLY A O 1
ATOM 730 N N . LEU A 1 91 ? -1.079 -8.131 -2.299 1.00 93.50 91 LEU A N 1
ATOM 731 C CA . LEU A 1 91 ? -2.294 -8.935 -2.407 1.00 93.50 91 LEU A CA 1
ATOM 732 C C . LEU A 1 91 ? -2.732 -9.489 -1.045 1.00 93.50 91 LEU A C 1
ATOM 734 O O . LEU A 1 91 ? -3.897 -9.344 -0.671 1.00 93.50 91 LEU A O 1
ATOM 738 N N . ILE A 1 92 ? -1.803 -10.070 -0.277 1.00 93.62 92 ILE A N 1
ATOM 739 C CA . 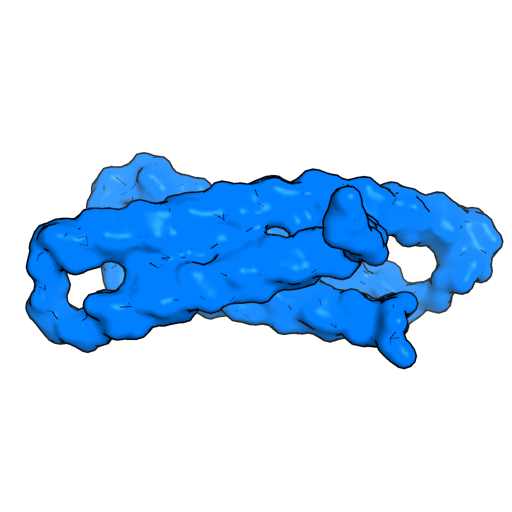ILE A 1 92 ? -2.079 -10.568 1.081 1.00 93.62 92 ILE A CA 1
ATOM 740 C C . ILE A 1 92 ? -2.612 -9.428 1.957 1.00 93.62 92 ILE A C 1
ATOM 742 O O . ILE A 1 92 ? -3.626 -9.588 2.638 1.00 93.62 92 ILE A O 1
ATOM 746 N N . THR A 1 93 ? -1.970 -8.263 1.907 1.00 92.38 93 THR A N 1
ATOM 747 C CA . THR A 1 93 ? -2.362 -7.078 2.678 1.00 92.38 93 THR A CA 1
ATOM 748 C C . THR A 1 93 ? -3.768 -6.596 2.322 1.00 92.38 93 THR A C 1
ATOM 750 O O . THR A 1 93 ? -4.569 -6.326 3.219 1.00 92.38 93 THR A O 1
ATOM 753 N N . ILE A 1 94 ? -4.106 -6.539 1.033 1.00 91.81 94 ILE A N 1
ATOM 754 C CA . ILE A 1 94 ? -5.439 -6.142 0.560 1.00 91.81 94 ILE A CA 1
ATOM 755 C C . ILE A 1 94 ? -6.494 -7.148 1.022 1.00 91.81 94 ILE A C 1
ATOM 757 O O . ILE A 1 94 ? -7.521 -6.740 1.563 1.00 91.81 94 ILE A O 1
ATOM 761 N N . VAL A 1 95 ? -6.237 -8.451 0.883 1.00 90.94 95 VAL A N 1
ATOM 762 C CA . VAL A 1 95 ? -7.158 -9.501 1.347 1.00 90.94 95 VAL A CA 1
ATOM 763 C C . VAL A 1 95 ? -7.408 -9.376 2.852 1.00 90.94 95 VAL A C 1
ATOM 765 O O . VAL A 1 95 ? -8.561 -9.361 3.283 1.00 90.94 95 VAL A O 1
ATOM 768 N N . TYR A 1 96 ? -6.356 -9.214 3.659 1.00 88.06 96 TYR A N 1
ATOM 769 C CA . TYR A 1 96 ? -6.497 -9.018 5.106 1.00 88.06 96 TYR A CA 1
ATOM 770 C C . TYR A 1 96 ? -7.253 -7.734 5.457 1.00 88.06 96 TYR A C 1
ATOM 772 O O . TYR A 1 96 ? -8.081 -7.748 6.372 1.00 88.06 96 TYR A O 1
ATOM 780 N N . ALA A 1 97 ? -7.019 -6.643 4.729 1.00 87.12 97 ALA A N 1
ATOM 781 C CA . ALA A 1 97 ? -7.752 -5.400 4.921 1.00 87.12 97 ALA A CA 1
ATOM 782 C C . ALA A 1 97 ? -9.244 -5.565 4.582 1.00 87.12 97 ALA A C 1
ATOM 784 O O . ALA A 1 97 ? -10.092 -5.172 5.383 1.00 87.12 97 ALA A O 1
ATOM 785 N N . ILE A 1 98 ? -9.582 -6.221 3.468 1.00 88.44 98 ILE A N 1
ATOM 786 C CA . ILE A 1 98 ? -10.971 -6.534 3.093 1.00 88.44 98 ILE A CA 1
ATOM 787 C C . ILE A 1 98 ? -11.639 -7.377 4.181 1.00 88.44 98 ILE A C 1
ATOM 789 O O . ILE A 1 98 ? -12.722 -7.026 4.653 1.00 88.44 98 ILE A O 1
ATOM 793 N N . LEU A 1 99 ? -10.982 -8.446 4.641 1.00 85.62 99 LEU A N 1
ATOM 794 C CA . LEU A 1 99 ? -11.490 -9.282 5.731 1.00 85.62 99 LEU A CA 1
ATOM 795 C C . LEU A 1 99 ? -11.702 -8.470 7.017 1.00 85.62 99 LEU A C 1
ATOM 797 O O . LEU A 1 99 ? -12.707 -8.655 7.702 1.00 85.62 99 LEU A O 1
ATOM 801 N N . PHE A 1 100 ? -10.800 -7.539 7.332 1.00 80.81 100 PHE A N 1
ATOM 802 C CA . PHE A 1 100 ? -10.930 -6.653 8.487 1.00 80.81 100 PHE A CA 1
ATOM 803 C C . PHE A 1 100 ? -12.145 -5.713 8.384 1.00 80.81 100 PHE A C 1
ATOM 805 O O . PHE A 1 100 ? -12.817 -5.485 9.394 1.00 80.81 100 PHE A O 1
ATOM 812 N N . PHE A 1 101 ? -12.460 -5.192 7.192 1.00 78.19 101 PHE A N 1
ATOM 813 C CA . PHE A 1 101 ? -13.609 -4.297 6.986 1.00 78.19 101 PHE A CA 1
ATOM 814 C C . PHE A 1 101 ? -14.949 -5.024 6.882 1.00 78.19 101 PHE A C 1
ATOM 816 O O . PHE A 1 101 ? -15.937 -4.548 7.443 1.00 78.19 101 PHE A O 1
ATOM 823 N N . LEU A 1 102 ? -14.995 -6.166 6.192 1.00 81.31 102 LEU A N 1
ATOM 824 C CA . LEU A 1 102 ? -16.231 -6.928 5.992 1.00 81.31 102 LEU A CA 1
ATOM 825 C C . LEU A 1 102 ? -16.711 -7.614 7.274 1.00 81.31 102 LEU A C 1
ATOM 827 O O . LEU A 1 102 ? -17.908 -7.849 7.446 1.00 81.31 102 LEU A O 1
ATOM 831 N N . ASN A 1 103 ? -15.802 -7.941 8.193 1.00 74.12 103 ASN A N 1
ATOM 832 C CA . ASN A 1 103 ? -16.165 -8.735 9.354 1.00 74.12 103 ASN A CA 1
ATOM 833 C C . ASN A 1 103 ? -16.717 -7.873 10.504 1.00 74.12 103 ASN A C 1
ATOM 835 O O . ASN A 1 103 ? -16.056 -6.973 11.036 1.00 74.12 103 ASN A O 1
ATOM 839 N N . LYS A 1 104 ? -17.943 -8.179 10.946 1.00 57.75 104 LYS A N 1
ATOM 840 C CA . LYS A 1 104 ? -18.591 -7.506 12.079 1.00 57.75 104 LYS A CA 1
ATOM 841 C C . LYS A 1 104 ? -17.909 -7.922 13.392 1.00 57.75 104 LYS A C 1
ATOM 843 O O . LYS A 1 104 ? -18.181 -8.979 13.949 1.00 57.75 104 LYS A O 1
ATOM 848 N N . TRP A 1 105 ? -17.044 -7.045 13.903 1.00 55.31 105 TRP A N 1
ATOM 849 C CA . TRP A 1 105 ? -16.525 -6.978 15.284 1.00 55.31 105 TRP A CA 1
ATOM 850 C C . TRP A 1 105 ? -15.621 -8.122 15.786 1.00 55.31 105 TRP A C 1
ATOM 852 O O . TRP A 1 105 ? -14.701 -7.828 16.547 1.00 55.31 105 TRP A O 1
ATOM 862 N N . LYS A 1 106 ? -15.767 -9.378 15.336 1.00 57.97 106 LYS A N 1
ATOM 863 C CA . LYS A 1 106 ? -14.931 -10.511 15.806 1.00 57.97 106 LYS A CA 1
ATOM 864 C C . LYS A 1 106 ? -13.437 -10.360 15.477 1.00 57.97 106 LYS A C 1
ATOM 866 O O . LYS A 1 106 ? -12.592 -10.849 16.218 1.00 57.97 106 LYS A O 1
ATOM 871 N N . TRP A 1 107 ? -13.113 -9.646 14.397 1.00 54.72 107 TRP A N 1
ATOM 872 C CA . TRP A 1 107 ? -11.736 -9.402 13.944 1.00 54.72 107 TRP A CA 1
ATOM 873 C C . TRP A 1 107 ? -11.227 -7.997 14.283 1.00 54.72 107 TRP A C 1
ATOM 875 O O . TRP A 1 107 ? -10.083 -7.667 13.991 1.00 54.72 107 TRP A O 1
ATOM 885 N N . LYS A 1 108 ? -12.013 -7.178 14.996 1.00 64.94 108 LYS A N 1
ATOM 886 C CA . LYS A 1 108 ? -11.559 -5.881 15.528 1.00 64.94 108 LYS A CA 1
ATOM 887 C C . LYS A 1 108 ? -10.811 -6.032 16.858 1.00 64.94 108 LYS A C 1
ATOM 889 O O . LYS A 1 108 ? -10.884 -5.166 17.725 1.00 64.94 108 LYS A O 1
ATOM 894 N N . SER A 1 109 ? -10.098 -7.145 17.033 1.00 72.75 109 SER A N 1
ATOM 895 C CA . SER A 1 109 ? -9.206 -7.333 18.174 1.00 72.75 109 SER A CA 1
ATOM 896 C C . SER A 1 109 ? -7.881 -6.613 17.920 1.00 72.75 109 SER A C 1
ATOM 898 O O . SER A 1 109 ? -7.426 -6.479 16.779 1.00 72.75 109 SER A O 1
ATOM 900 N N . ARG A 1 110 ? -7.211 -6.196 18.999 1.00 75.50 110 ARG A N 1
ATOM 901 C CA . ARG A 1 110 ? -5.898 -5.534 18.935 1.00 75.50 110 ARG A CA 1
ATOM 902 C C . ARG A 1 110 ? -4.863 -6.365 18.165 1.00 75.50 110 ARG A C 1
ATOM 904 O O . ARG A 1 110 ? -4.003 -5.798 17.500 1.00 75.50 110 ARG A O 1
ATOM 911 N N . LYS A 1 111 ? -4.960 -7.700 18.232 1.00 80.38 111 LYS A N 1
ATOM 912 C CA . LYS A 1 111 ? -4.076 -8.632 17.517 1.00 80.38 111 LYS A CA 1
ATOM 913 C C . LYS A 1 111 ? -4.206 -8.475 16.001 1.00 80.38 111 LYS A C 1
ATOM 915 O O . LYS A 1 111 ? -3.197 -8.304 15.329 1.00 80.38 111 LYS A O 1
ATOM 920 N N . TYR A 1 112 ? -5.428 -8.493 15.473 1.00 80.56 112 TYR A N 1
ATOM 921 C CA . TYR A 1 112 ? -5.664 -8.384 14.030 1.00 80.56 112 TYR A CA 1
ATOM 922 C C . TYR A 1 112 ? -5.393 -6.974 13.499 1.00 80.56 112 TYR A C 1
ATOM 924 O O . TYR A 1 112 ? -4.861 -6.838 12.403 1.00 80.56 112 TYR A O 1
ATOM 932 N N . MET A 1 113 ? -5.674 -5.932 14.289 1.00 79.75 113 MET A N 1
ATOM 933 C CA . MET A 1 113 ? -5.291 -4.555 13.941 1.00 79.75 113 MET A CA 1
ATOM 934 C C . MET A 1 113 ? -3.773 -4.415 13.789 1.00 79.75 113 MET A C 1
ATOM 936 O O . MET A 1 113 ? -3.305 -3.840 12.811 1.00 79.75 113 MET A O 1
ATOM 940 N N . ARG A 1 114 ? -3.003 -4.981 14.731 1.00 82.88 114 ARG A N 1
ATOM 941 C CA . ARG A 1 114 ? -1.535 -5.011 14.655 1.00 82.88 114 ARG A CA 1
ATOM 942 C C . ARG A 1 114 ? -1.046 -5.825 13.464 1.00 82.88 114 ARG A C 1
ATOM 944 O O . ARG A 1 114 ? -0.172 -5.351 12.759 1.00 82.88 114 ARG A O 1
ATOM 951 N N . LEU A 1 115 ? -1.630 -6.999 13.216 1.00 86.81 115 LEU A N 1
ATOM 952 C CA . LEU A 1 115 ? -1.272 -7.827 12.063 1.00 86.81 115 LEU A CA 1
ATOM 953 C C . LEU A 1 115 ? -1.483 -7.074 10.746 1.00 86.81 115 LEU A C 1
ATOM 955 O O . LEU A 1 115 ? -0.577 -7.036 9.921 1.00 86.81 115 LEU A O 1
ATOM 959 N N . ASN A 1 116 ? -2.647 -6.441 10.573 1.00 85.81 116 ASN A N 1
ATOM 960 C CA . ASN A 1 116 ? -2.934 -5.660 9.375 1.00 85.81 116 ASN A CA 1
ATOM 961 C C . ASN A 1 116 ? -1.937 -4.497 9.243 1.00 85.81 116 ASN A C 1
ATOM 963 O O . ASN A 1 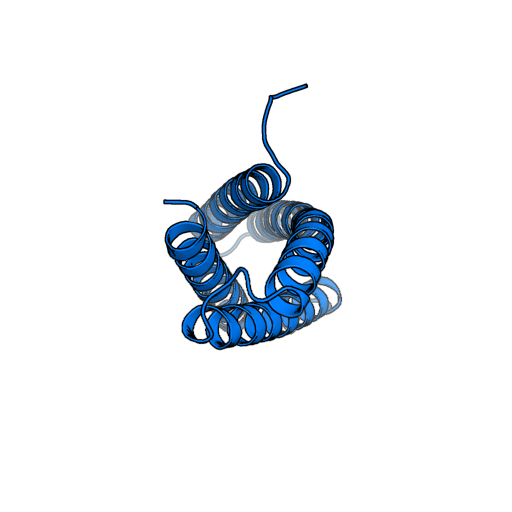116 ? -1.339 -4.318 8.192 1.00 85.81 116 ASN A O 1
ATOM 967 N N . ALA A 1 117 ? -1.661 -3.773 10.331 1.00 86.44 117 ALA A N 1
ATOM 968 C CA . ALA A 1 117 ? -0.651 -2.716 10.335 1.00 86.44 117 ALA A CA 1
ATOM 969 C C . ALA A 1 117 ? 0.751 -3.216 9.946 1.00 86.44 117 ALA A C 1
ATOM 971 O O . ALA A 1 117 ? 1.434 -2.574 9.155 1.00 86.44 117 ALA A O 1
ATOM 972 N N . SER A 1 118 ? 1.176 -4.368 10.467 1.00 90.38 118 SER A N 1
ATOM 973 C CA . SER A 1 118 ? 2.463 -4.977 10.126 1.00 90.38 118 SER A CA 1
ATOM 974 C C . SER A 1 118 ? 2.535 -5.379 8.653 1.00 90.38 118 SER A C 1
ATOM 976 O O . SER A 1 118 ? 3.535 -5.084 8.007 1.00 90.38 118 SER A O 1
ATOM 978 N N . LEU A 1 119 ? 1.481 -5.998 8.108 1.00 92.06 119 LEU A N 1
ATOM 979 C CA . LEU A 1 119 ? 1.396 -6.351 6.685 1.00 92.06 119 LEU A CA 1
ATOM 980 C C . LEU A 1 119 ? 1.508 -5.112 5.789 1.00 92.06 119 LEU A C 1
ATOM 982 O O . LEU A 1 119 ? 2.258 -5.107 4.814 1.00 92.06 119 LEU A O 1
ATOM 986 N N . TRP A 1 120 ? 0.831 -4.035 6.179 1.00 91.31 120 TRP A N 1
ATOM 987 C CA . TRP A 1 120 ? 0.910 -2.740 5.517 1.00 91.31 120 TRP A CA 1
ATOM 988 C C . TRP A 1 120 ? 2.312 -2.138 5.535 1.00 91.31 120 TRP A C 1
ATOM 990 O O . TRP A 1 120 ? 2.810 -1.727 4.492 1.00 91.31 120 TRP A O 1
ATOM 1000 N N . ILE A 1 121 ? 2.964 -2.118 6.698 1.00 92.50 121 ILE A N 1
ATOM 1001 C CA . ILE A 1 121 ? 4.325 -1.592 6.852 1.00 92.50 121 ILE A CA 1
ATOM 1002 C C . ILE A 1 121 ? 5.317 -2.407 6.011 1.00 92.50 121 ILE A C 1
ATOM 1004 O O . ILE A 1 121 ? 6.121 -1.827 5.286 1.00 92.50 121 ILE A O 1
ATOM 1008 N N . LEU A 1 122 ? 5.237 -3.739 6.061 1.00 94.25 122 LEU A N 1
ATOM 1009 C CA . LEU A 1 122 ? 6.098 -4.623 5.268 1.00 94.25 122 LEU A CA 1
ATOM 1010 C C . LEU A 1 122 ? 5.888 -4.419 3.763 1.00 94.25 122 LEU A C 1
ATOM 1012 O O . LEU A 1 122 ? 6.857 -4.288 3.014 1.00 94.25 122 LEU A O 1
ATOM 1016 N N . THR A 1 123 ? 4.632 -4.337 3.324 1.00 93.94 123 THR A N 1
ATOM 1017 C CA . THR A 1 123 ? 4.293 -4.072 1.920 1.00 93.94 123 THR A CA 1
ATOM 1018 C C . THR A 1 123 ? 4.825 -2.713 1.484 1.00 93.94 123 THR A C 1
ATOM 1020 O O . THR A 1 123 ? 5.504 -2.634 0.463 1.00 93.94 123 THR A O 1
ATOM 1023 N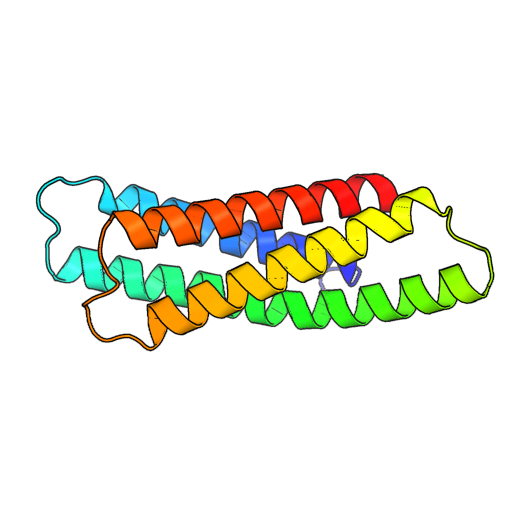 N . PHE A 1 124 ? 4.606 -1.665 2.281 1.00 94.19 124 PHE A N 1
ATOM 1024 C CA . PHE A 1 124 ? 5.110 -0.326 1.993 1.00 94.19 124 PHE A CA 1
ATOM 1025 C C . PHE A 1 124 ? 6.634 -0.310 1.850 1.00 94.19 124 PHE A C 1
ATOM 1027 O O . PHE A 1 124 ? 7.140 0.167 0.839 1.00 94.19 124 PHE A O 1
ATOM 1034 N N . PHE A 1 125 ? 7.372 -0.871 2.813 1.00 94.12 125 PHE A N 1
ATOM 1035 C CA . PHE A 1 125 ? 8.834 -0.883 2.745 1.00 94.12 125 PHE A CA 1
ATOM 1036 C C . PHE A 1 125 ? 9.351 -1.705 1.567 1.00 94.12 125 PHE A C 1
ATOM 1038 O O . PHE A 1 125 ? 10.265 -1.252 0.890 1.00 94.12 125 PHE A O 1
ATOM 1045 N N . SER A 1 126 ? 8.741 -2.854 1.257 1.00 92.69 126 SER A N 1
ATOM 1046 C CA . SER A 1 126 ? 9.122 -3.617 0.059 1.00 92.69 126 SER A CA 1
ATOM 1047 C C . SER A 1 126 ? 8.903 -2.819 -1.237 1.00 92.69 126 SER A C 1
ATOM 1049 O O . SER A 1 126 ? 9.760 -2.841 -2.119 1.00 92.69 126 SER A O 1
ATOM 1051 N N . GLY A 1 127 ? 7.805 -2.059 -1.329 1.00 90.88 127 GLY A N 1
ATOM 1052 C CA . GLY A 1 127 ? 7.510 -1.194 -2.474 1.00 90.88 127 GLY A CA 1
ATOM 1053 C C . GLY A 1 127 ? 8.444 0.008 -2.555 1.00 90.88 127 GLY A C 1
ATOM 1054 O O . GLY A 1 127 ? 8.922 0.345 -3.634 1.00 90.88 127 GLY A O 1
ATOM 1055 N N . PHE A 1 128 ? 8.768 0.613 -1.412 1.00 92.62 128 PHE A N 1
ATOM 1056 C CA . PHE A 1 128 ? 9.749 1.689 -1.313 1.00 92.62 128 PHE A CA 1
ATOM 1057 C C .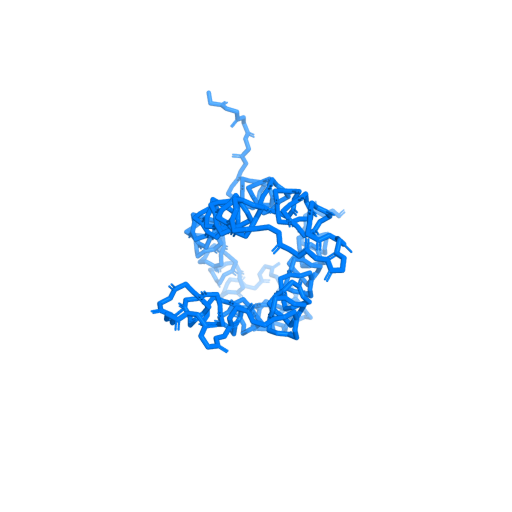 PHE A 1 128 ? 11.143 1.220 -1.741 1.00 92.62 128 PHE A C 1
ATOM 1059 O O . PHE A 1 128 ? 11.802 1.897 -2.523 1.00 92.62 128 PHE A O 1
ATOM 1066 N N . THR A 1 129 ? 11.578 0.043 -1.285 1.00 90.50 129 THR A N 1
ATOM 1067 C CA . THR A 1 129 ? 12.847 -0.561 -1.706 1.00 90.50 129 THR A CA 1
ATOM 1068 C C . THR A 1 129 ? 12.867 -0.808 -3.212 1.00 90.50 129 THR A C 1
ATOM 1070 O O . THR A 1 129 ? 13.852 -0.476 -3.864 1.00 90.50 129 THR A O 1
ATOM 1073 N N . PHE A 1 130 ? 11.780 -1.337 -3.782 1.00 87.25 130 PHE A N 1
ATOM 1074 C CA . PHE A 1 130 ? 11.666 -1.506 -5.230 1.00 87.25 130 PHE A CA 1
ATOM 1075 C C . PHE A 1 130 ? 11.753 -0.166 -5.975 1.00 87.25 130 PHE A C 1
ATOM 1077 O O . PHE A 1 130 ? 12.524 -0.048 -6.922 1.00 87.25 130 PHE A O 1
ATOM 1084 N N . TYR A 1 131 ? 11.014 0.853 -5.524 1.00 88.50 131 TYR A N 1
ATOM 1085 C CA . TYR A 1 131 ? 11.064 2.195 -6.104 1.00 88.50 131 TYR A CA 1
ATOM 1086 C C . TYR A 1 131 ? 12.483 2.773 -6.065 1.00 88.50 131 TYR A C 1
ATOM 1088 O O . TYR A 1 131 ? 12.971 3.260 -7.080 1.00 88.50 131 TYR A O 1
ATOM 1096 N N . TRP A 1 132 ? 13.158 2.673 -4.918 1.00 88.50 132 TRP A N 1
ATOM 1097 C CA . TRP A 1 132 ? 14.527 3.151 -4.751 1.00 88.50 132 TRP A CA 1
ATOM 1098 C C . TRP A 1 132 ? 15.469 2.505 -5.766 1.00 88.50 132 TRP A C 1
ATOM 1100 O O . TRP A 1 132 ? 16.137 3.210 -6.501 1.00 88.50 132 TRP A O 1
ATOM 1110 N N . PHE A 1 133 ? 15.462 1.176 -5.881 1.00 84.69 133 PHE A N 1
ATOM 1111 C CA . PHE A 1 133 ? 16.343 0.471 -6.817 1.00 84.69 133 PHE A CA 1
ATOM 1112 C C . PHE A 1 133 ? 16.078 0.763 -8.298 1.00 84.69 133 PHE A C 1
ATOM 1114 O O . PHE A 1 133 ? 16.977 0.569 -9.113 1.00 84.69 133 PHE A O 1
ATOM 1121 N N . MET A 1 134 ? 14.852 1.149 -8.655 1.00 81.31 134 MET A N 1
ATOM 1122 C CA . MET A 1 134 ? 14.461 1.380 -10.047 1.00 81.31 134 MET A CA 1
ATOM 1123 C C . MET A 1 134 ? 14.629 2.832 -10.498 1.00 81.31 134 MET A C 1
ATOM 1125 O O . MET A 1 134 ? 14.794 3.065 -11.695 1.00 81.31 134 MET A O 1
ATOM 1129 N N . TYR A 1 135 ? 14.525 3.794 -9.579 1.00 81.25 135 TYR A N 1
ATOM 1130 C CA . TYR A 1 135 ? 14.377 5.213 -9.920 1.00 81.25 135 TYR A CA 1
ATOM 1131 C C . TYR A 1 135 ? 15.381 6.148 -9.227 1.00 81.25 135 TYR A C 1
ATOM 1133 O O . TYR A 1 135 ? 15.367 7.339 -9.536 1.00 81.25 135 TYR A O 1
ATOM 1141 N N . MET A 1 136 ? 16.224 5.650 -8.314 1.00 80.12 136 MET A N 1
ATOM 1142 C CA . MET A 1 136 ? 17.275 6.414 -7.619 1.00 80.12 136 MET A CA 1
ATOM 1143 C C . MET A 1 136 ? 18.642 5.772 -7.843 1.00 80.12 136 MET A C 1
ATOM 1145 O O . MET A 1 136 ? 19.598 6.538 -8.089 1.00 80.12 136 MET A O 1
#

Radius of gyration: 16.69 Å; chains: 1; bounding box: 37×30×52 Å

Sequence (136 aa):
MLGLNFPEMSLFLQIIGLIILLYSIFKIHSIKLKKDELTNHTRLSALAFILVSITVVYMIQSAYFLFEAWRFGVILPTYTLLLPIHALLGLITIVYAILFFLNKWKWKSRKYMRLNASLWILTFFSGFTFYWFMYM

Organism: NCBI:txid768733